Protein AF-A0A7L2TFW4-F1 (afdb_monomer)

Mean predicted aligned error: 14.6 Å

Solvent-accessible surface area (backbone atoms only — not comparable to full-atom values): 5666 Å² total; per-residue (Å²): 136,86,76,80,81,76,79,81,79,78,82,79,80,81,78,81,82,80,80,82,78,81,81,82,81,81,79,79,82,79,80,82,79,80,83,79,82,82,80,81,82,78,80,81,81,80,83,78,80,82,80,80,83,79,81,83,77,80,83,80,80,84,81,79,83,79,84,87,129

InterPro domains:
  IPR008160 Collagen triple helix repeat [PF01391] (1-46)

Sequence (69 aa):
PQGARGLPGTAGLPGMKGHRGFSGLDGAKGEPGPAGPKGEPGSPGENGAPGQMGPTGPAGPPGFPGAVG

Structure (mmCIF, N/CA/C/O backbone):
data_AF-A0A7L2TFW4-F1
#
_entry.id   AF-A0A7L2TFW4-F1
#
loop_
_atom_site.group_PDB
_atom_site.id
_atom_site.type_symbol
_atom_site.label_atom_id
_atom_site.label_alt_id
_atom_site.label_comp_id
_atom_site.label_asym_id
_atom_site.label_entity_id
_atom_site.label_seq_id
_atom_site.pdbx_PDB_ins_code
_atom_site.Cartn_x
_atom_site.Cartn_y
_atom_site.Cartn_z
_atom_site.occupancy
_atom_site.B_iso_or_equiv
_atom_site.auth_seq_id
_atom_site.auth_comp_id
_atom_site.auth_asym_id
_atom_site.auth_atom_id
_atom_site.pdbx_PDB_model_num
ATOM 1 N N . PRO A 1 1 ? -65.762 5.071 89.049 1.00 74.44 1 PRO A N 1
ATOM 2 C CA . PRO A 1 1 ? -64.324 4.697 89.067 1.00 74.44 1 PRO A CA 1
ATOM 3 C C . PRO A 1 1 ? -63.748 4.898 87.662 1.00 74.44 1 PRO A C 1
ATOM 5 O O . PRO A 1 1 ? -64.447 4.602 86.697 1.00 74.44 1 PRO A O 1
ATOM 8 N N . GLN A 1 2 ? -62.537 5.444 87.535 1.00 69.81 2 GLN A N 1
ATOM 9 C CA . GLN A 1 2 ? -61.901 5.650 86.231 1.00 69.81 2 GLN A CA 1
ATOM 10 C C . GLN A 1 2 ? -61.257 4.340 85.760 1.00 69.81 2 GLN A C 1
ATOM 12 O O . GLN A 1 2 ? -60.557 3.683 86.528 1.00 69.81 2 GLN A O 1
ATOM 17 N N . GLY A 1 3 ? -61.550 3.935 84.523 1.00 80.06 3 GLY A N 1
ATOM 18 C CA . GLY A 1 3 ? -61.064 2.680 83.949 1.00 80.06 3 GLY A CA 1
ATOM 19 C C . GLY A 1 3 ? -59.553 2.685 83.718 1.00 80.06 3 GLY A C 1
ATOM 20 O O . GLY A 1 3 ? -58.955 3.735 83.478 1.00 80.06 3 GLY A O 1
ATOM 21 N N . ALA A 1 4 ? -58.943 1.498 83.781 1.00 82.94 4 ALA A N 1
ATOM 22 C CA . ALA A 1 4 ? -57.530 1.314 83.474 1.00 82.94 4 ALA A CA 1
ATOM 23 C C . ALA A 1 4 ? -57.209 1.802 82.051 1.00 82.94 4 ALA A C 1
ATOM 25 O O . ALA A 1 4 ? -58.020 1.666 81.131 1.00 82.94 4 ALA A O 1
ATOM 26 N N . ARG A 1 5 ? -56.015 2.378 81.869 1.00 85.50 5 ARG A N 1
ATOM 27 C CA . ARG A 1 5 ? -55.543 2.843 80.560 1.00 85.50 5 ARG A CA 1
ATOM 28 C C . ARG A 1 5 ? -55.502 1.668 79.580 1.00 85.50 5 ARG A C 1
ATOM 30 O O . ARG A 1 5 ? -55.050 0.582 79.934 1.00 85.50 5 ARG A O 1
ATOM 37 N N . GLY A 1 6 ? -55.949 1.914 78.350 1.00 86.88 6 GLY A N 1
ATOM 38 C CA . GLY A 1 6 ? -55.879 0.9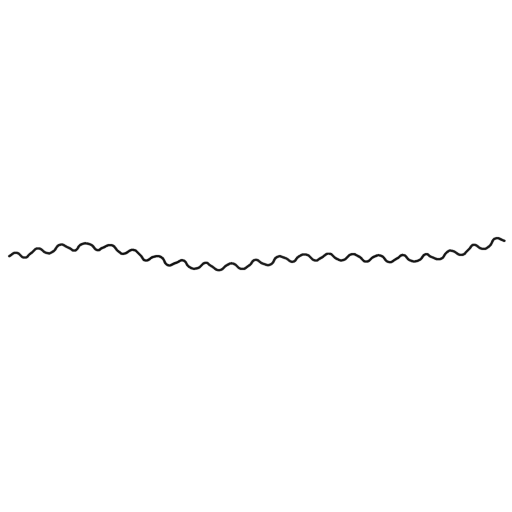27 77.276 1.00 86.88 6 GLY A CA 1
ATOM 39 C C . GLY A 1 6 ? -54.445 0.469 77.004 1.00 86.88 6 GLY A C 1
ATOM 40 O O . GLY A 1 6 ? -53.484 1.208 77.239 1.00 86.88 6 GLY A O 1
ATOM 41 N N . LEU A 1 7 ? -54.320 -0.760 76.508 1.00 92.38 7 LEU A N 1
ATOM 42 C CA . LEU A 1 7 ? -53.035 -1.331 76.121 1.00 92.38 7 LEU A CA 1
ATOM 43 C C . LEU A 1 7 ? -52.389 -0.505 74.993 1.00 92.38 7 LEU A C 1
ATOM 45 O O . LEU A 1 7 ? -53.106 0.079 74.175 1.00 92.38 7 LEU A O 1
AT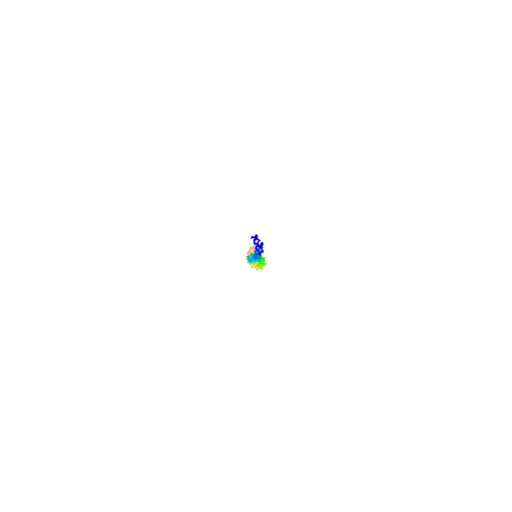OM 49 N N . PRO A 1 8 ? -51.046 -0.451 74.927 1.00 89.94 8 PRO A N 1
ATOM 50 C CA . PRO A 1 8 ? -50.350 0.125 73.785 1.00 89.94 8 PRO A CA 1
ATOM 51 C C . PRO A 1 8 ? -50.781 -0.534 72.470 1.00 89.94 8 PRO A C 1
ATOM 53 O O . PRO A 1 8 ? -51.086 -1.726 72.431 1.00 89.94 8 PRO A O 1
ATOM 56 N N . GLY A 1 9 ? -50.776 0.246 71.389 1.00 91.50 9 GLY A N 1
ATOM 57 C CA . GLY A 1 9 ? -51.025 -0.280 70.049 1.00 91.50 9 GLY A CA 1
ATOM 58 C C . GLY A 1 9 ? -49.963 -1.296 69.623 1.00 91.50 9 GLY A C 1
ATOM 59 O O . GLY A 1 9 ? -48.838 -1.299 70.127 1.00 91.50 9 GLY A O 1
ATOM 60 N N . THR A 1 10 ? -50.319 -2.160 68.675 1.00 94.69 10 THR A N 1
ATOM 61 C CA . THR A 1 10 ? -49.383 -3.124 68.086 1.00 94.69 10 THR A CA 1
ATOM 62 C C . THR A 1 10 ? -48.296 -2.413 67.284 1.00 94.69 10 THR A C 1
ATOM 64 O O . THR A 1 10 ? -48.536 -1.353 66.703 1.00 94.69 10 THR A O 1
ATOM 67 N N . ALA A 1 11 ? -47.108 -3.016 67.208 1.00 93.19 11 ALA A N 1
ATOM 68 C CA . ALA A 1 11 ? -46.043 -2.526 66.341 1.00 93.19 11 ALA A CA 1
ATOM 69 C C . ALA A 1 11 ? -46.503 -2.471 64.872 1.00 93.19 11 ALA A C 1
ATOM 71 O O . ALA A 1 11 ? -47.308 -3.292 64.427 1.00 93.19 11 ALA A O 1
ATOM 72 N N . GLY A 1 12 ? -45.979 -1.497 64.125 1.00 94.50 12 GLY A N 1
ATOM 73 C CA . GLY A 1 12 ? -46.217 -1.393 62.688 1.00 94.50 12 GLY A CA 1
ATOM 74 C C . GLY A 1 12 ? -45.596 -2.559 61.917 1.00 94.50 12 GLY A C 1
ATOM 75 O O . GLY A 1 12 ? -44.667 -3.217 62.390 1.00 94.50 12 GLY A O 1
ATOM 76 N N . LEU A 1 13 ? -46.104 -2.805 60.709 1.00 96.44 13 LEU A N 1
ATOM 77 C CA . LEU A 1 13 ? -45.542 -3.821 59.822 1.00 96.44 13 LEU A CA 1
ATOM 78 C C . LEU A 1 13 ? -44.141 -3.403 59.338 1.00 96.44 13 LEU A C 1
ATOM 80 O O . LEU A 1 13 ? -43.896 -2.208 59.143 1.00 96.44 13 LEU A O 1
ATOM 84 N N . PRO A 1 14 ? -43.227 -4.362 59.103 1.00 94.62 14 PRO A N 1
ATOM 85 C CA . PRO A 1 14 ? -41.946 -4.078 58.469 1.00 94.62 14 PRO A CA 1
ATOM 86 C C . PRO A 1 14 ? -42.112 -3.393 57.107 1.00 94.62 14 PRO A C 1
ATOM 88 O O . PRO A 1 14 ? -43.071 -3.647 56.378 1.00 94.62 14 PRO A O 1
ATOM 91 N N . GLY A 1 15 ? -41.141 -2.552 56.746 1.00 95.31 15 GLY A N 1
ATOM 92 C CA . GLY A 1 15 ? -41.102 -1.913 55.432 1.00 95.31 15 GLY A CA 1
ATOM 93 C C . GLY A 1 15 ? -40.940 -2.919 54.287 1.00 95.31 15 GLY A C 1
ATOM 94 O O . GLY A 1 15 ? -40.446 -4.034 54.467 1.00 95.31 15 GLY A O 1
ATOM 95 N N . MET A 1 16 ? -41.337 -2.508 53.082 1.00 96.56 16 MET A N 1
ATOM 96 C CA . MET A 1 16 ? -41.154 -3.319 51.877 1.00 96.56 16 MET A CA 1
ATOM 97 C C . MET A 1 16 ? -39.669 -3.479 51.531 1.00 96.56 16 MET A C 1
ATOM 99 O O . MET A 1 16 ? -38.849 -2.594 51.777 1.00 96.56 16 MET A O 1
ATOM 103 N N . LYS A 1 17 ? -39.326 -4.612 50.912 1.00 94.56 17 LYS A N 1
ATOM 104 C CA . LYS A 1 17 ? -37.983 -4.847 50.369 1.00 94.56 17 LYS A CA 1
ATOM 105 C C . LYS A 1 17 ? -37.671 -3.815 49.278 1.00 94.56 17 LYS A C 1
ATOM 107 O O . LYS A 1 17 ? -38.536 -3.487 48.471 1.00 94.56 17 LYS A O 1
ATOM 112 N N . GLY A 1 18 ? -36.422 -3.356 49.233 1.00 94.50 18 GLY A N 1
ATOM 113 C CA . GLY A 1 18 ? -35.932 -2.491 48.162 1.00 94.50 18 GLY A CA 1
ATOM 114 C C . GLY A 1 18 ? -35.967 -3.158 46.781 1.00 94.50 18 GLY A C 1
ATOM 115 O O . GLY A 1 18 ? -36.018 -4.384 46.652 1.00 94.50 18 GLY A O 1
ATOM 116 N N . HIS A 1 19 ? -35.922 -2.329 45.741 1.00 96.56 19 HIS A N 1
ATOM 117 C CA . HIS A 1 19 ? -35.876 -2.778 44.352 1.00 96.56 19 HIS A CA 1
ATOM 118 C C . HIS A 1 19 ? -34.539 -3.455 44.024 1.00 96.56 19 HIS A C 1
ATOM 120 O O . HIS A 1 19 ? -33.519 -3.222 44.676 1.00 96.56 19 HIS A O 1
ATOM 126 N N . ARG A 1 20 ? -34.539 -4.297 42.985 1.00 94.00 20 ARG A N 1
ATOM 127 C CA . ARG A 1 20 ? -33.306 -4.862 42.425 1.00 94.00 20 ARG A CA 1
ATOM 128 C C . ARG A 1 20 ? -32.445 -3.734 41.844 1.00 94.00 20 ARG A C 1
ATOM 130 O O . ARG A 1 20 ? -32.982 -2.783 41.285 1.00 94.00 20 ARG A O 1
ATOM 137 N N . GLY A 1 21 ? -31.123 -3.871 41.948 1.00 93.56 21 GLY A N 1
ATOM 138 C CA . GLY A 1 21 ? -30.182 -2.992 41.253 1.00 93.56 21 GLY A CA 1
ATOM 139 C C . GLY A 1 21 ? -30.291 -3.090 39.727 1.00 93.56 21 GLY A C 1
ATOM 140 O O . GLY A 1 21 ? -30.858 -4.045 39.191 1.00 93.56 21 GLY A O 1
ATOM 141 N N . PHE A 1 22 ? -29.734 -2.097 39.036 1.00 95.19 22 PHE A N 1
ATOM 142 C CA . PHE A 1 22 ? -29.657 -2.081 37.576 1.00 95.19 22 PHE A CA 1
ATOM 143 C C . PHE A 1 22 ? -28.731 -3.176 37.034 1.00 95.19 22 PHE A C 1
ATOM 145 O O . PHE A 1 22 ? -27.848 -3.676 37.735 1.00 95.19 22 PHE A O 1
ATOM 152 N N . SER A 1 23 ? -28.940 -3.534 35.767 1.00 94.50 23 SER A N 1
ATOM 153 C CA . SER A 1 23 ? -28.021 -4.384 35.011 1.00 94.50 23 SER A CA 1
ATOM 154 C C . SER A 1 23 ? -26.641 -3.732 34.896 1.00 94.50 23 SER A C 1
ATOM 156 O O . SER A 1 23 ? -26.518 -2.507 34.931 1.00 94.50 23 SER A O 1
ATOM 158 N N . GLY A 1 24 ? -25.603 -4.557 34.745 1.00 93.56 24 GLY A N 1
ATOM 159 C CA . GLY A 1 24 ? -24.269 -4.068 34.399 1.00 93.56 24 GLY A CA 1
ATOM 160 C C . GLY A 1 24 ? -24.238 -3.414 33.014 1.00 93.56 24 GLY A C 1
ATOM 161 O O . GLY A 1 24 ? -25.143 -3.614 32.206 1.00 93.56 24 GLY A O 1
ATOM 162 N N . LEU A 1 25 ? -23.189 -2.631 32.760 1.00 95.75 25 LEU A N 1
ATOM 163 C CA . LEU A 1 25 ? -22.926 -2.052 31.442 1.00 95.75 25 LEU A CA 1
ATOM 164 C C . LEU A 1 25 ? -22.471 -3.134 30.457 1.00 95.75 25 LEU A C 1
ATOM 166 O O . LEU A 1 25 ? -21.858 -4.127 30.858 1.00 95.75 25 LEU A O 1
ATOM 170 N N . ASP A 1 26 ? -22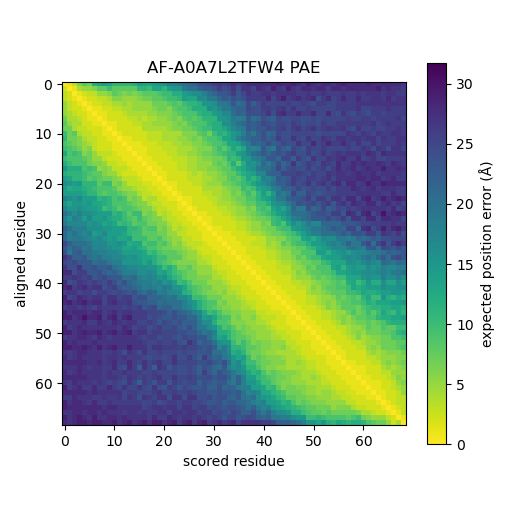.732 -2.901 29.173 1.00 94.19 26 ASP A N 1
ATOM 171 C CA . ASP A 1 26 ? -22.202 -3.734 28.097 1.00 94.19 26 ASP A CA 1
ATOM 172 C C . ASP A 1 26 ? -20.665 -3.719 28.094 1.00 94.19 26 ASP A C 1
ATOM 174 O O . ASP A 1 26 ? -20.019 -2.743 28.488 1.00 94.19 26 ASP A O 1
ATOM 178 N N . GLY A 1 27 ? -20.071 -4.820 27.631 1.00 93.50 27 GLY A N 1
ATOM 179 C CA . GLY A 1 27 ? -18.624 -4.920 27.461 1.00 93.50 27 GLY A CA 1
ATOM 180 C C . GLY A 1 27 ? -18.095 -3.964 26.387 1.00 93.50 27 GLY A C 1
ATOM 181 O O . GLY A 1 27 ? -18.805 -3.583 25.456 1.00 93.50 27 GLY A O 1
ATOM 182 N N . ALA A 1 28 ? -16.817 -3.597 26.494 1.00 95.75 28 ALA A N 1
ATOM 183 C CA . ALA A 1 28 ? -16.149 -2.804 25.468 1.00 95.75 28 ALA A CA 1
ATOM 184 C C . ALA A 1 28 ? -16.116 -3.544 24.117 1.00 95.75 28 ALA A C 1
ATOM 186 O O . ALA A 1 28 ? -16.014 -4.772 24.059 1.00 95.75 28 ALA A O 1
ATOM 187 N N . LYS A 1 29 ? -16.163 -2.783 23.017 1.00 95.12 29 LYS A N 1
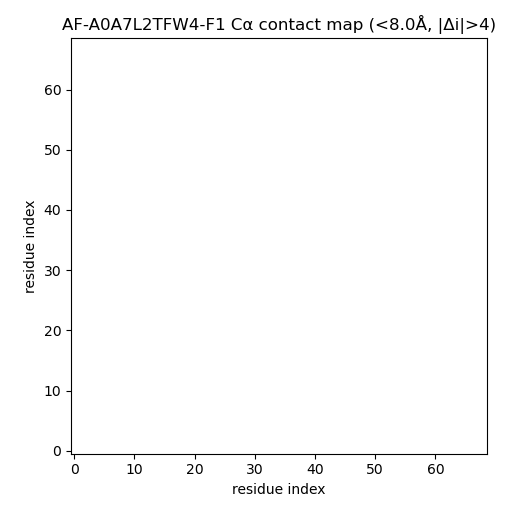ATOM 188 C CA . LYS A 1 29 ? -15.951 -3.320 21.668 1.00 95.12 29 LYS A CA 1
ATOM 189 C C . LYS A 1 29 ? -14.552 -3.946 21.575 1.00 95.12 29 LYS A C 1
ATOM 191 O O . LYS A 1 29 ? -13.595 -3.385 22.100 1.00 95.12 29 LYS A O 1
ATOM 196 N N . GLY A 1 30 ? -14.441 -5.073 20.873 1.00 95.19 30 GLY A N 1
ATOM 197 C CA . GLY A 1 30 ? -13.149 -5.691 20.573 1.00 95.19 30 GLY A CA 1
ATOM 198 C C . GLY A 1 30 ? -12.236 -4.790 19.734 1.00 95.19 30 GLY A C 1
ATOM 199 O O . GLY A 1 30 ? -12.701 -3.896 19.019 1.00 95.19 30 GLY A O 1
ATOM 200 N N . GLU A 1 31 ? -10.932 -5.042 19.819 1.00 97.31 31 GLU A N 1
ATOM 201 C CA . GLU A 1 31 ? -9.933 -4.317 19.032 1.00 97.31 31 GLU A CA 1
ATOM 202 C C . GLU A 1 31 ? -10.092 -4.582 17.520 1.00 97.31 31 GLU A C 1
ATOM 204 O O . GLU A 1 31 ? -10.612 -5.632 17.120 1.00 97.31 31 GLU A O 1
ATOM 209 N N . PRO A 1 32 ? -9.670 -3.644 16.649 1.00 96.44 32 PRO A N 1
ATOM 210 C CA . PRO A 1 32 ? -9.572 -3.900 15.215 1.00 96.44 32 PRO A CA 1
ATOM 211 C C . PRO A 1 32 ? -8.679 -5.109 14.905 1.00 96.44 32 PRO A C 1
ATOM 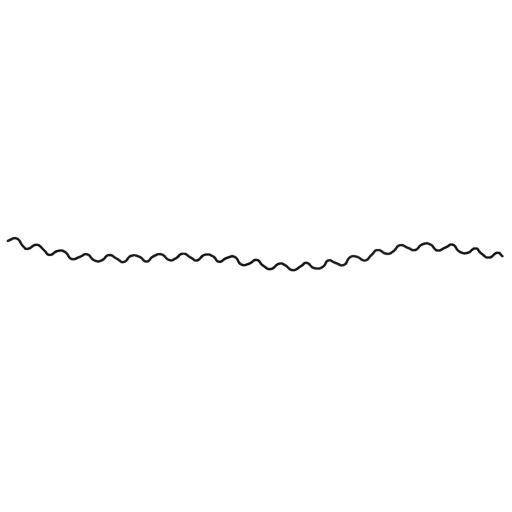213 O O . PRO A 1 32 ? -7.713 -5.384 15.612 1.00 96.44 32 PRO A O 1
ATOM 216 N N . GLY A 1 33 ? -8.975 -5.807 13.806 1.00 96.50 33 GLY A N 1
ATOM 217 C CA . GLY A 1 33 ? -8.112 -6.883 13.318 1.00 96.50 33 GLY A CA 1
ATOM 218 C C . GLY A 1 33 ? -6.739 -6.375 12.844 1.00 96.50 33 GLY A C 1
ATOM 219 O O . GLY A 1 33 ? -6.582 -5.181 12.570 1.00 96.50 33 GLY A O 1
ATOM 220 N N . PRO A 1 34 ? -5.742 -7.270 12.712 1.00 97.62 34 PRO A N 1
ATOM 221 C CA . PRO A 1 34 ? -4.424 -6.909 12.200 1.00 97.62 34 PRO A CA 1
ATOM 222 C C . PRO A 1 34 ? -4.486 -6.456 10.733 1.00 97.62 34 PRO A C 1
ATOM 224 O O . PRO A 1 34 ? -5.405 -6.807 9.991 1.00 97.62 34 PRO A O 1
ATOM 227 N N . ALA A 1 35 ? -3.475 -5.697 10.302 1.00 96.50 35 ALA A N 1
ATOM 228 C CA . ALA A 1 35 ? -3.311 -5.334 8.897 1.00 96.50 35 ALA A CA 1
ATOM 229 C C . ALA A 1 35 ? -3.136 -6.583 8.011 1.00 96.50 35 ALA A C 1
ATOM 231 O O . ALA A 1 35 ? -2.573 -7.593 8.438 1.00 96.50 35 ALA A O 1
ATOM 232 N N . GLY A 1 36 ? -3.600 -6.497 6.762 1.00 96.88 36 GLY A N 1
ATOM 233 C CA . GLY A 1 36 ? -3.411 -7.558 5.773 1.00 96.88 36 GLY A CA 1
ATOM 234 C C . GLY A 1 36 ? -1.940 -7.743 5.364 1.00 96.88 36 GLY A C 1
ATOM 235 O O . GLY A 1 36 ? -1.112 -6.858 5.602 1.00 96.88 36 GLY A O 1
ATOM 236 N N . PRO A 1 37 ? -1.595 -8.880 4.732 1.00 97.75 37 PRO A N 1
ATOM 237 C CA . PRO A 1 37 ? -0.245 -9.121 4.230 1.00 97.75 37 PRO A CA 1
ATOM 238 C C . PRO A 1 37 ? 0.137 -8.130 3.119 1.00 97.75 37 PRO A C 1
ATOM 240 O O . PRO A 1 37 ? -0.717 -7.587 2.417 1.00 97.75 37 PRO A O 1
ATOM 243 N N . LYS A 1 38 ? 1.445 -7.914 2.936 1.00 96.44 38 LYS A N 1
ATOM 244 C CA . LYS A 1 38 ? 1.979 -7.138 1.807 1.00 96.44 38 LYS A CA 1
ATOM 245 C C . LYS A 1 38 ? 1.639 -7.841 0.483 1.00 96.44 38 LYS A C 1
ATOM 247 O O . LYS A 1 38 ? 1.699 -9.063 0.411 1.00 96.44 38 LYS A O 1
ATOM 252 N N . GLY A 1 39 ? 1.326 -7.062 -0.555 1.00 96.50 39 GLY A N 1
ATOM 253 C CA . GLY A 1 39 ? 1.118 -7.584 -1.909 1.00 96.50 39 GLY A CA 1
ATOM 254 C C . GLY A 1 39 ? 2.371 -8.233 -2.509 1.00 96.50 39 GLY A C 1
ATOM 255 O O . GLY A 1 39 ? 3.496 -7.968 -2.072 1.00 96.50 39 GLY A O 1
ATOM 256 N N . GLU A 1 40 ? 2.166 -9.076 -3.520 1.00 97.50 40 GLU A N 1
ATOM 257 C CA . GLU A 1 40 ? 3.246 -9.754 -4.240 1.00 97.50 40 GLU A CA 1
ATOM 258 C C . GLU A 1 40 ? 4.136 -8.757 -5.013 1.00 97.50 40 GLU A C 1
ATOM 260 O O . GLU A 1 40 ? 3.673 -7.676 -5.395 1.00 97.50 40 GLU A O 1
ATOM 265 N N . PRO A 1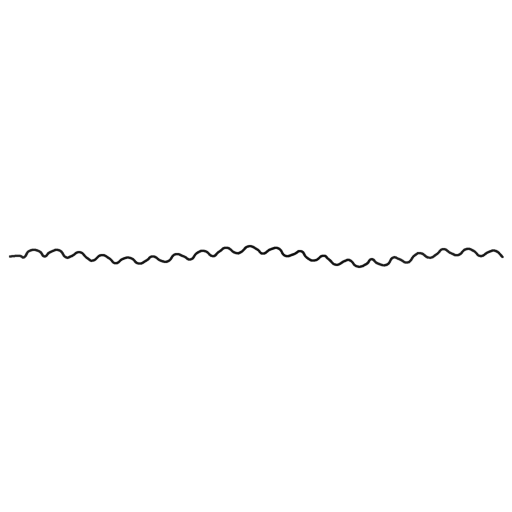 41 ? 5.426 -9.077 -5.241 1.00 96.19 41 PRO A N 1
ATOM 266 C CA . PRO A 1 41 ? 6.280 -8.290 -6.126 1.00 96.19 41 PRO A CA 1
ATOM 267 C C . PRO A 1 41 ? 5.697 -8.180 -7.543 1.00 96.19 41 PRO A C 1
ATOM 269 O O . PRO A 1 41 ? 5.036 -9.096 -8.024 1.00 96.19 41 PRO A O 1
ATOM 272 N N . GLY A 1 42 ? 5.990 -7.074 -8.233 1.00 96.12 42 GLY A N 1
ATOM 273 C CA . GLY A 1 42 ? 5.637 -6.924 -9.646 1.00 96.12 42 GLY A CA 1
ATOM 274 C C . GLY A 1 42 ? 6.361 -7.940 -10.539 1.00 96.12 42 GLY A C 1
ATOM 275 O O . GLY A 1 42 ? 7.423 -8.454 -10.181 1.00 96.12 42 GLY A O 1
ATOM 276 N N . SER A 1 43 ? 5.797 -8.210 -11.718 1.00 96.44 43 SER A N 1
ATOM 277 C CA . SER A 1 43 ? 6.430 -9.067 -12.723 1.00 96.44 43 SER A CA 1
ATOM 278 C C . SER A 1 43 ? 7.758 -8.470 -13.220 1.00 96.44 43 SER A C 1
ATOM 280 O O . SER A 1 43 ? 7.901 -7.243 -13.247 1.00 96.44 43 SER A O 1
ATOM 282 N N . PRO A 1 44 ? 8.723 -9.301 -13.660 1.00 95.31 44 PRO A N 1
ATOM 283 C CA . PRO A 1 44 ? 9.914 -8.817 -14.352 1.00 95.31 44 PRO A CA 1
ATOM 284 C C . PRO A 1 44 ? 9.561 -7.932 -15.556 1.00 95.31 44 PRO A C 1
ATOM 286 O O . PRO A 1 44 ? 8.516 -8.115 -16.182 1.00 95.31 44 PRO A O 1
ATOM 289 N N . GLY A 1 45 ? 10.443 -6.985 -15.884 1.00 95.50 45 GLY A N 1
ATOM 290 C CA . GLY A 1 45 ? 10.309 -6.172 -17.093 1.00 95.50 45 GLY A CA 1
ATOM 291 C C . GLY A 1 45 ? 10.488 -6.997 -18.371 1.00 95.50 45 GLY A C 1
ATOM 292 O O . GLY A 1 45 ? 11.083 -8.076 -18.351 1.00 95.50 45 GLY A O 1
ATOM 293 N N . GLU A 1 46 ? 9.985 -6.476 -19.489 1.00 96.81 46 GLU A N 1
ATOM 294 C CA . GLU A 1 46 ? 10.145 -7.106 -20.802 1.00 96.81 46 GLU A CA 1
ATOM 295 C C . GLU A 1 46 ? 11.615 -7.120 -21.257 1.00 96.81 46 GLU A C 1
ATOM 297 O O . GLU A 1 46 ? 12.431 -6.287 -20.851 1.00 96.81 46 GLU A O 1
ATOM 302 N N . ASN A 1 47 ? 11.967 -8.079 -22.119 1.00 94.12 47 ASN A N 1
ATOM 303 C CA . ASN A 1 47 ? 13.292 -8.114 -22.729 1.00 94.12 47 ASN A CA 1
ATOM 304 C C . ASN A 1 47 ? 13.480 -6.903 -23.661 1.00 94.12 47 ASN A C 1
ATOM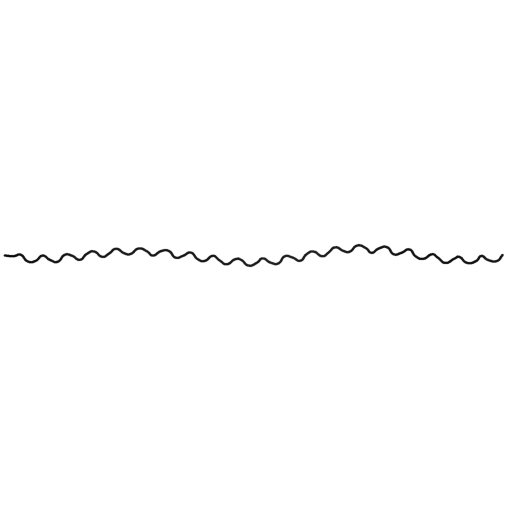 306 O O . ASN A 1 47 ? 12.582 -6.545 -24.418 1.00 94.12 47 ASN A O 1
ATOM 310 N N . GLY A 1 48 ? 14.659 -6.276 -23.607 1.00 95.00 48 GLY A N 1
ATOM 311 C CA . GLY A 1 48 ? 15.012 -5.176 -24.500 1.00 95.00 48 GLY A CA 1
ATOM 312 C C . GLY A 1 48 ? 14.985 -5.580 -25.976 1.00 95.00 48 GLY A C 1
ATOM 313 O O . GLY A 1 48 ? 15.193 -6.742 -26.325 1.00 95.00 48 GLY A O 1
ATOM 314 N N . ALA A 1 49 ? 14.748 -4.599 -26.847 1.00 95.31 49 ALA A N 1
ATOM 315 C CA . ALA A 1 49 ? 14.738 -4.810 -28.290 1.00 95.31 49 ALA A CA 1
ATOM 316 C C . ALA A 1 49 ? 16.109 -5.304 -28.811 1.00 95.31 49 ALA A C 1
ATOM 318 O O . ALA A 1 49 ? 17.145 -4.961 -28.229 1.00 95.31 49 ALA A O 1
ATOM 319 N N . PRO A 1 50 ? 16.143 -6.067 -29.922 1.00 94.44 50 PRO A N 1
ATOM 320 C CA . PRO A 1 50 ? 17.389 -6.435 -30.588 1.00 94.44 50 PRO A CA 1
ATOM 321 C C . PRO A 1 50 ? 18.253 -5.214 -30.935 1.00 94.44 50 PRO A C 1
ATOM 323 O O . PRO A 1 50 ? 17.743 -4.129 -31.218 1.00 94.44 50 PRO A O 1
ATOM 326 N N . GLY A 1 51 ? 19.575 -5.406 -30.948 1.00 95.06 51 GLY A N 1
ATOM 327 C CA . GLY A 1 51 ? 20.518 -4.374 -31.379 1.00 95.06 51 GLY A CA 1
ATOM 328 C C . GLY A 1 51 ? 20.331 -3.982 -32.849 1.00 95.06 51 GLY A C 1
ATOM 329 O O . GLY A 1 51 ? 19.808 -4.750 -33.656 1.00 95.06 51 GLY A O 1
ATOM 330 N N . GLN A 1 52 ? 20.785 -2.779 -33.206 1.00 95.88 52 GLN A N 1
ATOM 331 C CA . GLN A 1 52 ? 20.776 -2.320 -34.596 1.00 95.88 52 GLN A CA 1
ATOM 332 C C . GLN A 1 52 ? 21.74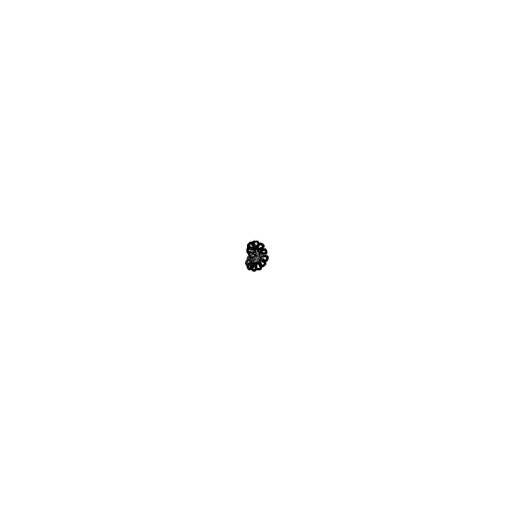9 -3.141 -35.456 1.00 95.88 52 GLN A C 1
ATOM 334 O O . GLN A 1 52 ? 22.768 -3.633 -34.970 1.00 95.88 52 GLN A O 1
ATOM 339 N N . MET A 1 53 ? 21.441 -3.265 -36.750 1.00 94.50 53 MET A N 1
ATOM 340 C CA . MET A 1 53 ? 22.347 -3.867 -37.729 1.00 94.50 53 MET A CA 1
ATOM 341 C C . MET A 1 53 ? 23.669 -3.085 -37.795 1.00 94.50 53 MET A C 1
ATOM 343 O O . MET A 1 53 ? 23.676 -1.858 -37.699 1.00 94.50 53 MET A O 1
ATOM 347 N N . GLY A 1 54 ? 24.785 -3.798 -37.968 1.00 95.12 54 GLY A N 1
ATOM 348 C CA . GLY A 1 54 ? 26.102 -3.180 -38.138 1.00 95.12 54 GLY A CA 1
ATOM 349 C C . GLY A 1 54 ? 26.221 -2.366 -39.438 1.00 95.12 54 GLY A C 1
ATOM 350 O O . GLY A 1 54 ? 25.440 -2.574 -40.370 1.00 95.12 54 GLY A O 1
ATOM 351 N N . PRO A 1 55 ? 27.196 -1.444 -39.527 1.00 96.38 55 PRO A N 1
ATOM 352 C CA . PRO A 1 55 ? 27.427 -0.669 -40.741 1.00 96.38 55 PRO A CA 1
ATOM 353 C C . PRO A 1 55 ? 27.924 -1.553 -41.893 1.00 96.38 55 PRO A C 1
ATOM 355 O O . PRO A 1 55 ? 28.569 -2.581 -41.680 1.00 96.38 55 PRO A O 1
ATOM 358 N N . THR A 1 56 ? 27.670 -1.116 -43.128 1.00 95.31 56 THR A N 1
ATOM 359 C CA . THR A 1 56 ? 28.256 -1.717 -44.334 1.00 95.31 56 THR A CA 1
ATOM 360 C C . THR A 1 56 ? 29.787 -1.666 -44.275 1.00 95.31 56 THR A C 1
ATOM 362 O O . THR A 1 56 ? 30.364 -0.675 -43.829 1.00 95.31 56 THR A O 1
ATOM 365 N N . GLY A 1 57 ? 30.449 -2.728 -44.746 1.00 95.88 57 GLY A N 1
ATOM 366 C CA . GLY A 1 57 ? 31.910 -2.793 -44.824 1.00 95.88 57 GLY A CA 1
ATOM 367 C C . GLY A 1 57 ? 32.523 -1.770 -45.798 1.00 95.88 57 GLY A C 1
ATOM 368 O O . GLY A 1 57 ? 31.818 -1.225 -46.652 1.00 95.88 57 GLY A O 1
ATOM 369 N N . PRO A 1 58 ? 33.838 -1.503 -45.692 1.00 96.44 58 PRO A N 1
ATOM 370 C CA . PRO A 1 58 ? 34.532 -0.585 -46.590 1.00 96.44 58 PRO A CA 1
ATOM 371 C C . PRO A 1 58 ? 34.582 -1.118 -48.029 1.00 96.44 58 PRO A C 1
ATOM 373 O O . PRO A 1 58 ? 34.483 -2.322 -48.271 1.00 96.44 58 PRO A O 1
ATOM 376 N N . ALA A 1 59 ? 34.783 -0.211 -48.988 1.00 94.94 59 ALA A N 1
ATOM 377 C CA . ALA A 1 59 ? 35.041 -0.582 -50.376 1.00 94.94 59 ALA A CA 1
ATOM 378 C C . ALA A 1 59 ? 36.328 -1.421 -50.503 1.00 94.94 59 ALA A C 1
ATOM 380 O O . ALA A 1 59 ? 37.280 -1.241 -49.741 1.00 94.94 59 ALA A O 1
ATOM 381 N N . GLY A 1 60 ? 36.358 -2.328 -51.485 1.00 95.75 60 GLY A N 1
ATOM 382 C CA . GLY A 1 60 ? 37.542 -3.132 -51.792 1.00 95.75 60 GLY A CA 1
ATOM 383 C C . GLY A 1 60 ? 38.698 -2.300 -52.370 1.00 95.75 60 GLY A C 1
ATOM 384 O O . GLY A 1 60 ? 38.476 -1.186 -52.853 1.00 95.75 60 GLY A O 1
ATOM 385 N N . PRO A 1 61 ? 39.937 -2.824 -52.340 1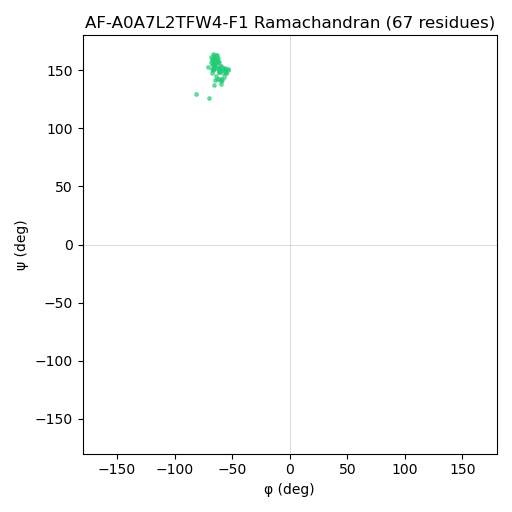.00 95.62 61 PRO A N 1
ATOM 386 C CA . PRO A 1 61 ? 41.084 -2.145 -52.931 1.00 95.62 61 PRO A CA 1
ATOM 387 C C . PRO A 1 61 ? 40.949 -2.038 -54.463 1.00 95.62 61 PRO A C 1
ATOM 389 O O . PRO A 1 61 ? 40.273 -2.867 -55.081 1.00 95.62 61 PRO A O 1
ATOM 392 N N . PRO A 1 62 ? 41.615 -1.056 -55.100 1.00 93.75 62 PRO A N 1
ATOM 393 C CA . PRO A 1 62 ? 41.728 -0.998 -56.554 1.00 93.75 62 PRO A CA 1
ATOM 394 C C . PRO A 1 62 ? 42.333 -2.280 -57.146 1.00 93.75 62 PRO A C 1
ATOM 396 O O . PRO A 1 62 ? 43.139 -2.954 -56.503 1.00 93.75 62 PRO A O 1
ATOM 399 N N . GLY A 1 63 ? 41.972 -2.594 -58.393 1.00 94.62 63 GLY A N 1
ATOM 400 C CA . GLY A 1 63 ? 42.568 -3.706 -59.135 1.00 94.62 63 GLY A CA 1
ATOM 401 C C . GLY A 1 63 ? 44.045 -3.473 -59.470 1.00 94.62 63 GLY A C 1
ATOM 402 O O . GLY A 1 63 ? 44.523 -2.338 -59.497 1.00 94.62 63 GLY A O 1
ATOM 403 N N . PHE A 1 64 ? 44.771 -4.556 -59.752 1.00 93.75 64 PHE A N 1
ATOM 404 C CA . PHE A 1 64 ? 46.160 -4.474 -60.202 1.00 93.75 64 PHE A CA 1
ATOM 405 C C . PHE A 1 64 ? 46.271 -3.825 -61.595 1.00 93.75 64 PHE A C 1
ATOM 407 O O . PHE A 1 64 ? 45.359 -3.982 -62.413 1.00 93.75 64 PHE A O 1
ATOM 414 N N . PRO A 1 65 ? 47.387 -3.135 -61.899 1.00 91.31 65 PRO A N 1
ATOM 415 C CA . PRO A 1 65 ? 47.693 -2.698 -63.259 1.00 91.31 65 PRO A CA 1
ATOM 416 C C . PRO A 1 65 ? 47.701 -3.871 -64.255 1.00 91.31 65 PRO A C 1
ATOM 418 O O . PRO A 1 65 ? 48.082 -4.987 -63.904 1.00 91.31 65 PRO A O 1
ATOM 421 N N . GLY A 1 66 ? 47.306 -3.613 -65.506 1.00 91.19 66 GLY A N 1
ATOM 422 C CA . GLY A 1 66 ? 47.381 -4.601 -66.589 1.00 91.19 66 GLY A CA 1
ATOM 423 C C . GLY A 1 66 ? 48.825 -4.945 -66.981 1.00 91.19 66 GLY A C 1
ATOM 424 O O . GLY A 1 66 ? 49.737 -4.145 -66.775 1.00 91.19 66 GLY A O 1
ATOM 425 N N . ALA A 1 67 ? 49.036 -6.132 -67.556 1.00 87.94 67 ALA A N 1
ATOM 426 C CA . ALA A 1 67 ? 50.341 -6.546 -68.073 1.00 87.94 67 ALA A CA 1
ATOM 427 C C . ALA A 1 67 ? 50.784 -5.661 -69.254 1.00 87.94 67 ALA A C 1
ATOM 429 O O . ALA A 1 67 ? 49.967 -5.286 -70.094 1.00 87.94 67 ALA A O 1
ATOM 430 N N . VAL A 1 68 ? 52.082 -5.345 -69.320 1.00 85.38 68 VAL A N 1
ATOM 431 C CA . VAL A 1 68 ? 52.693 -4.683 -70.484 1.00 85.38 68 VAL A CA 1
ATOM 432 C C . VAL A 1 68 ? 52.712 -5.688 -71.641 1.00 85.38 68 VAL A C 1
ATOM 434 O O . VAL A 1 68 ? 53.160 -6.818 -71.447 1.00 85.38 68 VAL A O 1
ATOM 437 N N . GLY A 1 69 ? 52.161 -5.290 -72.790 1.00 73.62 69 GLY A N 1
ATOM 438 C CA . GLY A 1 69 ? 52.118 -6.090 -74.021 1.00 73.62 69 GLY A CA 1
ATOM 439 C C . GLY A 1 69 ? 53.392 -6.017 -74.846 1.00 73.62 69 GLY A C 1
ATOM 440 O O . GLY A 1 69 ? 54.181 -5.067 -74.637 1.00 73.62 69 GLY A O 1
#

Foldseek 3Di:
DDDDDDDDDDDDDDDDDDDDDDDDDDDDDDDDDDDDDDDDDDDDDDDDDDDDDDDDDDDDDDDDDDDDD

pLDDT: mean 93.21, std 5.54, range [69.81, 97.75]

Organism: Pomatostomus ruficeps (NCBI:txid9176)

Secondary structure (DSSP, 8-state):
-PPPPPPPPPPPPPPPPPPPPPPPPPPPPPPPPPPPPPPPPPPPPPPPPPPPPPPPPPPPPPPPPPPP-

Radius of gyration: 58.92 Å; Cα contacts (8 Å, |Δi|>4): 0; chains: 1; bounding box: 117×15×163 Å